Protein AF-A0A1W5D9E3-F1 (afdb_monomer)

Secondary structure (DSSP, 8-state):
----EEEEEEEEEEEETTEEEEEEEEEEEE--TT-SSS----HHHHTTTTEEEEGGGTEEEETTTTTEEEE------TT-----EEEESS---PPTT---PPPEE-SS-SSPPSSPPEE-PPP-THHHHHHHSS----------

Mean predicted aligned error: 12.85 Å

Solvent-accessible surface area (backbone atoms only — not comparable to full-atom values): 9696 Å² total; per-residue (Å²): 134,84,84,54,69,43,82,42,82,47,75,47,67,29,30,42,96,89,36,86,42,72,48,76,51,77,43,80,41,76,71,62,87,88,54,91,58,96,72,86,86,52,64,86,51,35,55,80,37,45,50,44,79,40,71,96,73,34,30,32,33,28,50,69,60,82,49,28,36,24,79,47,83,84,80,74,72,80,90,64,71,80,78,42,80,40,44,64,72,58,95,78,88,80,58,88,100,60,88,77,92,77,61,66,48,68,86,94,50,96,64,84,66,103,62,72,70,44,74,74,80,87,65,71,69,81,56,38,62,51,59,75,40,100,51,79,86,82,78,79,86,77,83,129

Nearest PDB structures (foldseek):
  4rgh-assembly1_B  TM=8.774E-01  e=1.187E+00  Homo sapiens
  4rgh-assembly1_A  TM=6.275E-01  e=6.161E-01  Homo sapiens

Radius of gyration: 18.25 Å; Cα contacts (8 Å, |Δi|>4): 160; chains: 1; bounding box: 36×35×50 Å

Organism: NCBI:txid136370

Sequence (144 aa):
MTYEYVHLDLWFKGLLDSKPATAHIQREARIVNNLKAKLLVEIDILGPEKINLLFTSEKMVMNSCKGLVVPITTTSRTGQPVKQNIQTVKKVLIKLHTLLKVPIRLWGTAEPPDRTLMFQPEYHSATQQLAEGDGAIYAHVVDS

Foldseek 3Di:
DDWDKDWDWDWFWADDVNHTDIDIDIDIDTDDPPDPDPDDDACVRCVVQVWDCPQVQQWIFRVVVVGGIGGHDDDDPPPADLPEEKDFPDDDDDDPPDDDDTHIDDPPDPDDDPGDHDYDDDDDPPVVVVCVPPDDDDDDDDDD

pLDDT: mean 72.31, std 19.46, range [30.53, 97.56]

Structure (mmCIF, N/CA/C/O backbone):
data_AF-A0A1W5D9E3-F1
#
_entry.id   AF-A0A1W5D9E3-F1
#
loop_
_atom_site.group_PDB
_atom_site.id
_atom_site.type_symbol
_atom_site.label_atom_id
_atom_site.label_alt_id
_atom_site.label_comp_id
_atom_site.label_asym_id
_atom_site.label_entity_id
_atom_site.label_seq_id
_atom_site.pdbx_PDB_ins_code
_atom_site.Cartn_x
_atom_site.Cartn_y
_atom_site.Cartn_z
_atom_site.occupancy
_atom_site.B_iso_or_equiv
_atom_site.auth_seq_id
_atom_site.auth_comp_id
_atom_site.auth_asym_id
_atom_site.auth_atom_id
_atom_site.pdbx_PDB_model_num
ATOM 1 N N . MET A 1 1 ? 23.455 -12.572 -10.085 1.00 44.81 1 MET A N 1
ATOM 2 C CA . MET A 1 1 ? 23.096 -11.450 -9.197 1.00 44.81 1 MET A CA 1
ATOM 3 C C . MET A 1 1 ? 22.338 -12.030 -8.028 1.00 44.81 1 MET A C 1
ATOM 5 O O . MET A 1 1 ? 21.312 -12.659 -8.251 1.00 44.81 1 MET A O 1
ATOM 9 N N . THR A 1 2 ? 22.896 -11.924 -6.830 1.00 47.00 2 THR A N 1
ATOM 10 C CA . THR A 1 2 ? 22.252 -12.336 -5.583 1.00 47.00 2 THR A CA 1
ATOM 11 C C . THR A 1 2 ? 21.114 -11.357 -5.328 1.00 47.00 2 THR A C 1
ATOM 13 O O . THR A 1 2 ? 21.342 -10.153 -5.269 1.00 47.00 2 THR A O 1
ATOM 16 N N . TYR A 1 3 ? 19.877 -11.845 -5.301 1.00 54.44 3 TYR A N 1
ATOM 17 C CA . TYR A 1 3 ? 18.743 -11.013 -4.926 1.00 54.44 3 TYR A CA 1
ATOM 18 C C . TYR A 1 3 ? 18.862 -10.725 -3.431 1.00 54.44 3 TYR A C 1
ATOM 20 O O . TYR A 1 3 ? 18.845 -11.655 -2.628 1.00 54.44 3 TYR A O 1
ATOM 28 N N . GLU A 1 4 ? 19.044 -9.458 -3.070 1.00 72.38 4 GLU A N 1
ATOM 29 C CA . GLU A 1 4 ? 19.046 -9.049 -1.670 1.00 72.38 4 GLU A CA 1
ATOM 30 C C . GLU A 1 4 ? 17.605 -8.812 -1.220 1.00 72.38 4 GLU A C 1
ATOM 32 O O . GLU A 1 4 ? 16.872 -7.992 -1.787 1.00 72.38 4 GLU A O 1
ATOM 37 N N . TYR A 1 5 ? 17.204 -9.584 -0.216 1.00 79.81 5 TYR A N 1
ATOM 38 C CA . TYR A 1 5 ? 15.915 -9.493 0.446 1.00 79.81 5 TYR A CA 1
ATOM 39 C C . TYR A 1 5 ? 16.121 -9.030 1.881 1.00 79.81 5 TYR A C 1
ATOM 41 O O . TYR A 1 5 ? 17.122 -9.365 2.519 1.00 79.81 5 TYR A O 1
ATOM 49 N N . VAL A 1 6 ? 15.157 -8.272 2.394 1.00 84.56 6 VAL A N 1
ATOM 50 C CA . VAL A 1 6 ? 15.130 -7.827 3.787 1.00 84.56 6 VAL A CA 1
ATOM 51 C C . VAL A 1 6 ? 13.777 -8.142 4.402 1.00 84.56 6 VAL A C 1
ATOM 53 O O . VAL A 1 6 ? 12.742 -8.003 3.754 1.00 84.56 6 VAL A O 1
ATOM 56 N N . HIS A 1 7 ? 13.784 -8.541 5.669 1.00 88.19 7 HIS A N 1
ATOM 57 C CA . HIS A 1 7 ? 12.563 -8.598 6.463 1.00 88.19 7 HIS A CA 1
ATOM 58 C C . HIS A 1 7 ? 12.260 -7.180 6.935 1.00 88.19 7 HIS A C 1
ATOM 60 O O . HIS A 1 7 ? 13.055 -6.583 7.662 1.00 88.19 7 HIS A O 1
ATOM 66 N N . LEU A 1 8 ? 11.144 -6.626 6.475 1.00 88.00 8 LEU A N 1
ATOM 67 C CA . LEU A 1 8 ? 10.743 -5.261 6.765 1.00 88.00 8 LEU A CA 1
ATOM 68 C C . LEU A 1 8 ? 9.573 -5.262 7.747 1.00 88.00 8 LEU A C 1
ATOM 70 O O . LEU A 1 8 ? 8.516 -5.837 7.475 1.00 88.00 8 LEU A O 1
ATOM 74 N N 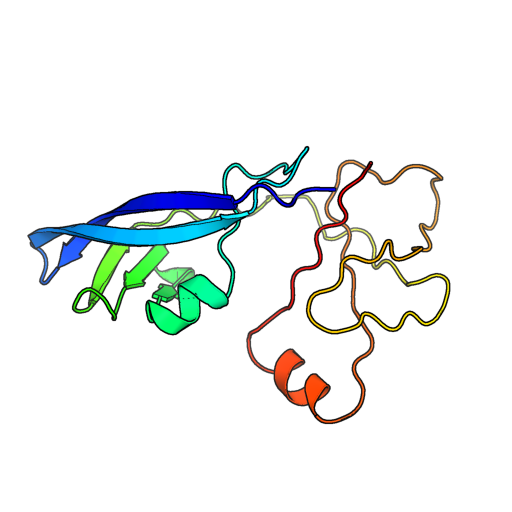. ASP A 1 9 ? 9.767 -4.580 8.873 1.00 92.19 9 ASP A N 1
ATOM 75 C CA . ASP A 1 9 ? 8.706 -4.286 9.828 1.00 92.19 9 ASP A CA 1
ATOM 76 C C . ASP A 1 9 ? 7.951 -3.028 9.398 1.00 92.19 9 ASP A C 1
ATOM 78 O O . ASP A 1 9 ? 8.506 -1.928 9.332 1.00 92.19 9 ASP A O 1
ATOM 82 N N . LEU A 1 10 ? 6.661 -3.189 9.119 1.00 91.19 10 LEU A N 1
ATOM 83 C CA . LEU A 1 10 ? 5.779 -2.113 8.696 1.00 91.19 10 LEU A CA 1
ATOM 84 C C . LEU A 1 10 ? 4.783 -1.801 9.811 1.00 91.19 10 LEU A C 1
ATOM 86 O O . LEU A 1 10 ? 3.993 -2.653 10.221 1.00 91.19 10 LEU A O 1
ATOM 90 N N . TRP A 1 11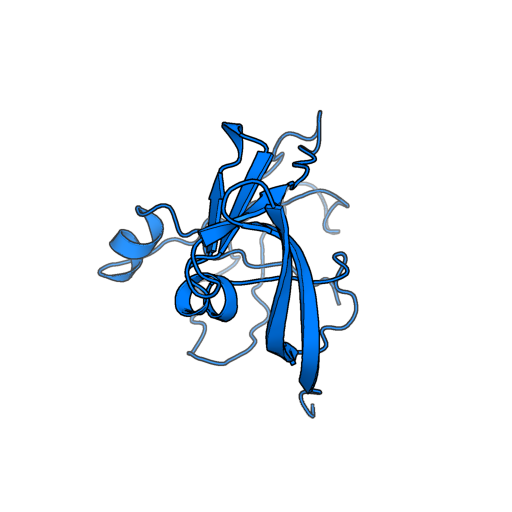 ? 4.819 -0.556 10.282 1.00 94.44 11 TRP A N 1
ATOM 91 C CA . TRP A 1 11 ? 3.945 -0.053 11.338 1.00 94.44 11 TRP A CA 1
ATOM 92 C C . TRP A 1 11 ? 2.964 0.966 10.768 1.00 94.44 11 TRP A C 1
ATOM 94 O O . TRP A 1 11 ? 3.371 1.992 10.221 1.00 94.44 11 TRP A O 1
ATOM 104 N N . PHE A 1 12 ? 1.669 0.719 10.943 1.00 94.12 12 PHE A N 1
ATOM 105 C CA . PHE A 1 12 ? 0.603 1.585 10.447 1.00 94.12 12 PHE A CA 1
ATOM 106 C C . PHE A 1 12 ? -0.199 2.155 11.607 1.00 94.12 12 PHE A C 1
ATOM 108 O O . PHE A 1 12 ? -0.809 1.414 12.375 1.00 94.12 12 PHE A O 1
ATOM 115 N N . LYS A 1 13 ? -0.216 3.482 11.735 1.00 96.56 13 LYS A N 1
ATOM 116 C CA . LYS A 1 13 ? -0.995 4.184 12.761 1.00 96.56 13 LYS A CA 1
ATOM 117 C C . LYS A 1 13 ? -2.373 4.532 12.213 1.00 96.56 13 LYS A C 1
ATOM 119 O O . LYS A 1 13 ? -2.475 5.108 11.134 1.00 96.56 13 LYS A O 1
ATOM 124 N N . GLY A 1 14 ? -3.417 4.222 12.967 1.00 96.19 14 GLY A N 1
ATOM 125 C CA . GLY A 1 14 ? -4.791 4.446 12.541 1.00 96.19 14 GLY A CA 1
ATOM 126 C C . GLY A 1 14 ? -5.783 4.428 13.696 1.00 96.19 14 GLY A C 1
ATOM 127 O O . GLY A 1 14 ? -5.424 4.609 14.861 1.00 96.19 14 GLY A O 1
ATOM 128 N N . LEU A 1 15 ? -7.045 4.208 13.347 1.00 97.50 15 LEU A N 1
ATOM 129 C CA . LEU A 1 15 ? -8.164 4.098 14.268 1.00 97.50 15 LEU A CA 1
ATOM 130 C C . LEU A 1 15 ? -8.801 2.715 14.149 1.00 97.50 15 LEU A C 1
ATOM 132 O O . LEU A 1 15 ? -9.152 2.280 13.054 1.00 97.50 15 LEU A O 1
ATOM 136 N N . LEU A 1 16 ? -8.976 2.045 15.282 1.00 96.38 16 LEU A N 1
ATOM 137 C CA . 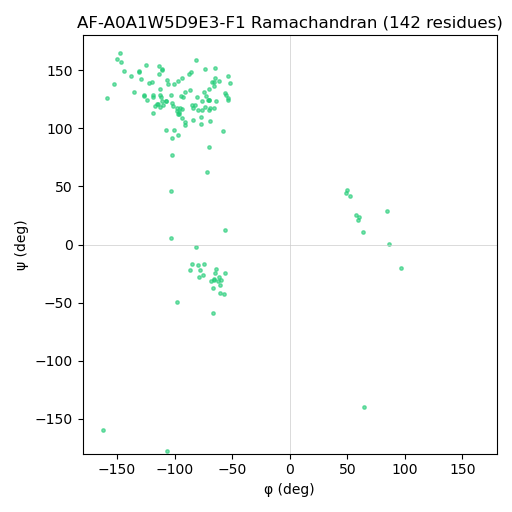LEU A 1 16 ? -9.773 0.830 15.415 1.00 96.38 16 LEU A CA 1
ATOM 138 C C . LEU A 1 16 ? -10.947 1.161 16.336 1.00 96.38 16 LEU A C 1
ATOM 140 O O . LEU A 1 16 ? -10.724 1.621 17.454 1.00 96.38 16 LEU A O 1
ATOM 144 N N . ASP A 1 17 ? -12.181 1.004 15.857 1.00 93.56 17 ASP A N 1
ATOM 145 C CA . ASP A 1 17 ? -13.396 1.391 16.596 1.00 93.56 17 ASP A CA 1
ATOM 146 C C . ASP A 1 17 ? -13.317 2.819 17.176 1.00 93.56 17 ASP A C 1
ATOM 148 O O . ASP A 1 17 ? -13.621 3.072 18.343 1.00 93.56 17 ASP A O 1
ATOM 152 N N . SER A 1 18 ? -12.836 3.761 16.356 1.00 93.31 18 SER A N 1
ATOM 153 C CA . SER A 1 18 ? -12.609 5.173 16.715 1.00 93.31 18 SER A CA 1
ATOM 154 C C . SER A 1 18 ? -11.554 5.423 17.805 1.00 93.31 18 SER A C 1
ATOM 156 O O . SER A 1 18 ? -11.420 6.551 18.278 1.00 93.31 18 SER A O 1
ATOM 158 N N . LYS A 1 19 ? -10.766 4.412 18.188 1.00 96.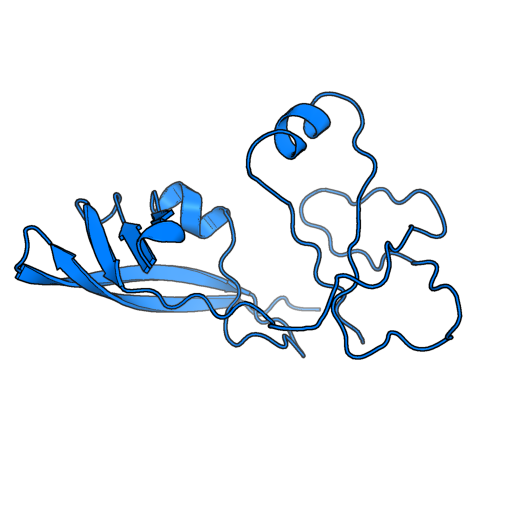50 19 LYS A N 1
ATOM 159 C CA . LYS A 1 19 ? -9.656 4.539 19.143 1.00 96.50 19 LYS A CA 1
ATOM 160 C C . LYS A 1 19 ? -8.306 4.456 18.429 1.00 96.50 19 LYS A C 1
ATOM 162 O O . LYS A 1 19 ? -8.161 3.631 17.527 1.00 96.50 19 LYS A O 1
ATOM 167 N N . PRO A 1 20 ? -7.302 5.256 18.833 1.00 97.19 20 PRO A N 1
ATOM 168 C CA . PRO A 1 20 ? -5.952 5.145 18.295 1.00 97.19 20 PRO A CA 1
ATOM 169 C C . PRO A 1 20 ? -5.392 3.732 18.456 1.00 97.19 20 PRO A C 1
ATOM 171 O O . PRO A 1 20 ? -5.401 3.171 19.552 1.00 97.19 20 PRO A O 1
ATOM 174 N N . ALA A 1 21 ? -4.887 3.175 17.363 1.00 97.06 21 ALA A N 1
ATOM 175 C CA . ALA A 1 21 ? -4.265 1.862 17.331 1.00 97.06 21 ALA A CA 1
ATOM 176 C C . ALA A 1 21 ? -3.129 1.836 16.302 1.00 97.06 21 ALA A C 1
ATOM 178 O O . ALA A 1 21 ? -3.089 2.639 15.367 1.00 97.06 21 ALA A O 1
ATOM 179 N N . THR A 1 22 ? -2.199 0.901 16.484 1.00 96.88 22 THR A N 1
ATOM 180 C CA . THR A 1 22 ? -1.094 0.677 15.549 1.00 96.88 22 THR A CA 1
ATOM 181 C C . THR A 1 22 ? -1.121 -0.776 15.097 1.00 96.88 22 THR A C 1
ATOM 183 O O . THR A 1 22 ? -1.102 -1.673 15.938 1.00 96.88 22 THR A O 1
ATOM 186 N N . ALA A 1 23 ? -1.170 -1.008 13.787 1.00 95.38 23 ALA A N 1
ATOM 187 C CA . ALA A 1 23 ? -0.931 -2.320 13.201 1.00 95.38 23 ALA A CA 1
ATOM 188 C C . ALA A 1 23 ? 0.561 -2.521 12.947 1.00 95.38 23 ALA A C 1
ATOM 190 O O . ALA A 1 23 ? 1.273 -1.580 12.592 1.00 95.38 23 ALA A O 1
ATOM 191 N N . HIS A 1 24 ? 1.002 -3.763 13.093 1.00 94.81 24 HIS A N 1
ATOM 192 C CA . HIS A 1 24 ? 2.339 -4.221 12.746 1.00 94.81 24 HIS A CA 1
ATOM 193 C C . HIS A 1 24 ? 2.204 -5.424 11.826 1.00 94.81 24 HIS A C 1
ATOM 195 O O . HIS A 1 24 ? 1.466 -6.358 12.140 1.00 94.81 24 HIS A O 1
ATOM 201 N N . ILE A 1 25 ? 2.897 -5.376 10.694 1.00 91.62 25 ILE A N 1
ATOM 202 C CA . ILE A 1 25 ? 3.052 -6.514 9.792 1.00 91.62 25 ILE A CA 1
ATOM 203 C C . ILE A 1 25 ? 4.533 -6.663 9.457 1.00 91.62 25 ILE A C 1
ATOM 205 O O . ILE A 1 25 ? 5.267 -5.674 9.390 1.00 91.62 25 ILE A O 1
ATOM 209 N N . GLN A 1 26 ? 4.956 -7.896 9.211 1.00 92.19 26 GLN A N 1
ATOM 210 C CA . GLN A 1 26 ? 6.312 -8.204 8.782 1.00 92.19 26 GLN A CA 1
ATOM 211 C C . GLN A 1 26 ? 6.260 -8.867 7.410 1.00 92.19 26 GLN A C 1
ATOM 213 O O . GLN A 1 26 ? 5.515 -9.829 7.207 1.00 92.19 26 GLN A O 1
ATOM 218 N N . ARG A 1 27 ? 7.017 -8.329 6.452 1.00 87.81 27 ARG A N 1
ATOM 219 C CA . ARG A 1 27 ? 7.034 -8.816 5.069 1.00 87.81 27 ARG A CA 1
ATOM 220 C C . ARG A 1 27 ? 8.452 -8.849 4.524 1.00 87.81 27 ARG A C 1
ATOM 222 O O . ARG A 1 27 ? 9.267 -7.990 4.847 1.00 87.81 27 ARG A O 1
ATOM 229 N N . GLU A 1 28 ? 8.734 -9.846 3.694 1.00 86.44 28 GLU A N 1
ATOM 230 C CA . GLU A 1 28 ? 9.959 -9.856 2.904 1.00 86.44 28 GLU A CA 1
ATOM 231 C C . GLU A 1 28 ? 9.826 -8.818 1.785 1.00 86.44 28 GLU A C 1
ATOM 233 O O . GLU A 1 28 ? 8.838 -8.801 1.054 1.00 86.44 28 GLU A O 1
ATOM 238 N N . ALA A 1 29 ? 10.812 -7.935 1.673 1.00 84.50 29 ALA A N 1
ATOM 239 C CA . ALA A 1 29 ? 10.890 -6.933 0.627 1.00 84.50 29 ALA A CA 1
ATOM 240 C C . ALA A 1 29 ? 12.165 -7.138 -0.185 1.00 84.50 29 ALA A C 1
ATOM 242 O O . ALA A 1 29 ? 13.241 -7.416 0.352 1.00 84.50 29 ALA A O 1
ATOM 243 N N . ARG A 1 30 ? 12.046 -6.967 -1.499 1.00 83.00 30 ARG A N 1
ATOM 244 C CA . ARG A 1 30 ? 13.182 -7.024 -2.412 1.00 83.00 30 ARG A CA 1
ATOM 245 C C . ARG A 1 30 ? 13.849 -5.657 -2.514 1.00 83.00 30 ARG A C 1
ATOM 247 O O . ARG A 1 30 ? 13.173 -4.660 -2.765 1.00 83.00 30 ARG A O 1
ATOM 254 N N . ILE A 1 31 ? 15.177 -5.617 -2.414 1.00 80.00 31 ILE A N 1
ATOM 255 C CA . ILE A 1 31 ? 15.938 -4.397 -2.695 1.00 80.00 31 ILE A CA 1
ATOM 256 C C . ILE A 1 31 ? 16.016 -4.201 -4.213 1.00 80.00 31 ILE A C 1
ATOM 258 O O . ILE A 1 31 ? 16.471 -5.072 -4.961 1.00 80.00 31 ILE A O 1
ATOM 262 N N . VAL A 1 32 ? 15.545 -3.042 -4.672 1.00 75.19 32 VAL A N 1
ATOM 263 C CA . VAL A 1 32 ? 15.573 -2.642 -6.080 1.00 75.19 32 VAL A CA 1
ATOM 264 C C . VAL A 1 32 ? 16.410 -1.378 -6.210 1.00 75.19 32 VAL A C 1
ATOM 266 O O . VAL A 1 32 ? 16.032 -0.313 -5.723 1.00 75.19 32 VAL A O 1
ATOM 269 N N . ASN A 1 33 ? 17.550 -1.501 -6.888 1.00 69.19 33 ASN A N 1
ATOM 270 C CA . ASN A 1 33 ? 18.407 -0.359 -7.189 1.00 69.19 33 ASN A CA 1
ATOM 271 C C . ASN A 1 33 ? 17.648 0.654 -8.056 1.00 69.19 33 ASN A C 1
ATOM 273 O O . ASN A 1 33 ? 16.911 0.269 -8.964 1.00 69.19 33 ASN A O 1
ATOM 277 N N . ASN A 1 34 ? 17.855 1.943 -7.783 1.00 69.75 34 ASN A N 1
ATOM 278 C CA . ASN A 1 34 ? 17.260 3.061 -8.524 1.00 69.75 34 ASN A CA 1
ATOM 279 C C . ASN A 1 34 ? 15.717 3.094 -8.516 1.00 69.75 34 ASN A C 1
ATOM 281 O O . ASN A 1 34 ? 15.101 3.698 -9.398 1.00 69.75 34 ASN A O 1
ATOM 285 N N . LEU A 1 35 ? 15.063 2.483 -7.517 1.00 66.00 35 LEU A N 1
ATOM 286 C CA . LEU A 1 35 ? 13.621 2.639 -7.344 1.00 66.00 35 LEU A CA 1
ATOM 287 C C . LEU A 1 35 ? 13.303 4.099 -6.982 1.00 66.00 35 LEU A C 1
ATOM 289 O O . LEU A 1 35 ? 13.719 4.601 -5.940 1.00 66.00 35 LEU A O 1
ATOM 293 N N . LYS A 1 36 ? 12.546 4.792 -7.845 1.00 69.44 36 LYS A N 1
ATOM 294 C CA . LYS A 1 36 ? 12.146 6.194 -7.604 1.00 69.44 36 LYS A CA 1
ATOM 295 C C . LYS A 1 36 ? 11.271 6.346 -6.350 1.00 69.44 36 LYS A C 1
ATOM 297 O O . LYS A 1 36 ? 11.291 7.392 -5.707 1.00 69.44 36 LYS A O 1
ATOM 302 N N . ALA A 1 37 ? 10.478 5.324 -6.027 1.00 72.50 37 ALA A N 1
ATOM 303 C CA . ALA A 1 37 ? 9.682 5.268 -4.807 1.00 72.50 37 ALA A CA 1
ATOM 304 C C . ALA A 1 37 ? 10.510 4.717 -3.639 1.00 72.50 37 ALA A C 1
ATOM 306 O O . ALA A 1 37 ? 11.357 3.850 -3.826 1.00 72.50 37 ALA A O 1
ATOM 307 N N . LYS A 1 38 ? 10.220 5.171 -2.414 1.00 79.31 38 LYS A N 1
ATOM 308 C CA . LYS A 1 38 ? 10.866 4.631 -1.203 1.00 79.31 38 LYS A CA 1
ATOM 309 C C . LYS A 1 38 ? 10.444 3.189 -0.900 1.00 79.31 38 LYS A C 1
ATOM 311 O O . LYS A 1 38 ? 11.223 2.439 -0.330 1.00 79.31 38 LYS A O 1
ATOM 316 N N . LEU A 1 39 ? 9.209 2.831 -1.250 1.00 82.12 39 LEU A N 1
ATOM 317 C CA . LEU A 1 39 ? 8.632 1.501 -1.084 1.00 82.12 39 LEU A CA 1
ATOM 318 C C . LEU A 1 39 ? 7.565 1.303 -2.161 1.00 82.12 39 LEU A C 1
ATOM 320 O O . LEU A 1 39 ? 6.780 2.218 -2.418 1.00 82.12 39 LEU A O 1
ATOM 324 N N . LEU A 1 40 ? 7.536 0.117 -2.763 1.00 86.31 40 LEU A N 1
ATOM 325 C CA . LEU A 1 40 ? 6.447 -0.333 -3.620 1.00 86.31 40 LEU A CA 1
ATOM 326 C C . LEU A 1 40 ? 5.735 -1.478 -2.898 1.00 86.31 40 LEU A C 1
ATOM 328 O O . LEU A 1 40 ? 6.388 -2.418 -2.453 1.00 86.31 40 LEU A O 1
ATOM 332 N N . VAL A 1 41 ? 4.419 -1.362 -2.743 1.00 84.31 41 VAL A N 1
ATOM 333 C CA . VAL A 1 41 ? 3.579 -2.379 -2.102 1.00 84.31 41 VAL A CA 1
ATOM 334 C C . VAL A 1 41 ? 2.681 -2.963 -3.176 1.00 84.31 41 VAL A C 1
ATOM 336 O O . VAL A 1 41 ? 1.893 -2.236 -3.780 1.00 84.31 41 VAL A O 1
ATOM 339 N N . GLU A 1 42 ? 2.823 -4.259 -3.422 1.00 83.94 42 GLU A N 1
ATOM 340 C CA . GLU A 1 42 ? 2.072 -4.970 -4.449 1.00 83.94 42 GLU A CA 1
ATOM 341 C C . GLU A 1 42 ? 0.989 -5.865 -3.827 1.00 83.94 42 GLU A C 1
ATOM 343 O O . GLU A 1 42 ? 0.735 -5.874 -2.617 1.00 83.94 42 GLU A O 1
ATOM 348 N N . ILE A 1 43 ? 0.286 -6.597 -4.691 1.00 81.25 43 ILE A N 1
ATOM 349 C CA . ILE A 1 43 ? -0.844 -7.447 -4.313 1.00 81.25 43 ILE A CA 1
ATOM 350 C C . ILE A 1 43 ? -0.445 -8.611 -3.393 1.00 81.25 43 ILE A C 1
ATOM 352 O O . ILE A 1 43 ? -1.286 -9.143 -2.670 1.00 81.25 43 ILE A O 1
ATOM 356 N N . ASP A 1 44 ? 0.834 -8.978 -3.386 1.00 79.94 44 ASP A N 1
ATOM 357 C CA . ASP A 1 44 ? 1.430 -9.972 -2.493 1.00 79.94 44 ASP A CA 1
ATOM 358 C C . ASP A 1 44 ? 1.405 -9.544 -1.014 1.00 79.94 44 ASP A C 1
ATOM 360 O O . ASP A 1 44 ? 1.372 -10.395 -0.123 1.00 79.94 44 ASP A O 1
ATOM 364 N N . ILE A 1 45 ? 1.345 -8.236 -0.746 1.00 83.81 45 ILE A N 1
ATOM 365 C CA . ILE A 1 45 ? 1.101 -7.669 0.582 1.00 83.81 45 ILE A CA 1
ATOM 366 C C . ILE A 1 45 ? -0.374 -7.285 0.728 1.00 83.81 45 ILE A C 1
ATOM 368 O O . ILE A 1 45 ? -1.008 -7.678 1.709 1.00 83.81 45 ILE A O 1
ATOM 372 N N . LEU A 1 46 ? -0.946 -6.558 -0.243 1.00 87.50 46 LEU A N 1
ATOM 373 C CA . LEU A 1 46 ? -2.317 -6.035 -0.135 1.00 87.50 46 LEU A CA 1
ATOM 374 C C . LEU A 1 46 ? -3.361 -7.150 0.026 1.00 87.50 46 LEU A C 1
ATOM 376 O O . LEU A 1 46 ? -4.271 -7.025 0.846 1.00 87.50 46 LEU A O 1
ATOM 380 N N . GLY A 1 47 ? -3.225 -8.245 -0.728 1.00 85.50 47 GLY A N 1
ATOM 381 C CA . GLY A 1 47 ? -4.167 -9.364 -0.719 1.00 85.50 47 GLY A CA 1
ATOM 382 C C . GLY A 1 47 ? -4.184 -10.115 0.616 1.00 85.50 47 GLY A C 1
ATOM 383 O O . GLY A 1 47 ? -5.232 -10.164 1.264 1.00 85.50 47 GLY A O 1
ATOM 384 N N . PRO A 1 48 ? -3.048 -10.676 1.075 1.00 87.12 48 PRO A N 1
ATOM 385 C CA . PRO A 1 48 ? -2.981 -11.391 2.350 1.00 87.12 48 PRO A CA 1
ATOM 386 C C . PRO A 1 48 ? -3.335 -10.535 3.572 1.00 87.12 48 PRO A C 1
ATOM 388 O O . PRO A 1 48 ? -3.971 -11.035 4.499 1.00 87.12 48 PRO A O 1
ATOM 391 N N . GLU A 1 49 ? -2.981 -9.246 3.564 1.00 88.62 49 GLU A N 1
ATOM 392 C CA . GLU A 1 49 ? -3.352 -8.307 4.633 1.00 88.62 49 GLU A CA 1
ATOM 393 C C . GLU A 1 49 ? -4.784 -7.758 4.488 1.00 88.62 49 GLU A C 1
ATOM 395 O O . GLU A 1 49 ? -5.279 -7.023 5.348 1.00 88.62 49 GLU A O 1
ATOM 400 N N . LYS A 1 50 ? -5.488 -8.142 3.413 1.00 90.81 50 LYS A N 1
ATOM 401 C CA . LYS A 1 50 ? -6.860 -7.720 3.100 1.00 90.81 50 LYS A CA 1
ATOM 402 C C . LYS A 1 50 ? -7.014 -6.198 3.179 1.00 90.81 50 LYS A C 1
ATOM 404 O O . LYS A 1 50 ? -7.931 -5.688 3.836 1.00 90.81 50 LYS A O 1
ATOM 409 N N . ILE A 1 51 ? -6.067 -5.498 2.560 1.00 91.00 51 ILE A N 1
ATOM 410 C CA . ILE A 1 51 ? -5.980 -4.043 2.551 1.00 91.00 51 ILE A CA 1
ATOM 411 C C . ILE A 1 51 ? -6.913 -3.493 1.476 1.00 91.00 51 ILE A C 1
ATOM 413 O O . ILE A 1 51 ? -6.724 -3.750 0.290 1.00 91.00 51 ILE A O 1
ATOM 417 N N . ASN A 1 52 ? -7.875 -2.674 1.893 1.00 91.62 52 ASN A N 1
ATOM 418 C CA . ASN A 1 52 ? -8.744 -1.928 0.990 1.00 91.62 52 ASN A CA 1
ATOM 419 C C . ASN A 1 52 ? -8.284 -0.470 0.928 1.00 91.62 52 ASN A C 1
ATOM 421 O O . ASN A 1 52 ? -8.259 0.215 1.952 1.00 91.62 52 ASN A O 1
ATOM 425 N N . LEU A 1 53 ? -7.957 0.015 -0.268 1.00 92.94 53 LEU A N 1
ATOM 426 C CA . LEU A 1 53 ? -7.627 1.418 -0.513 1.00 92.94 53 LEU A CA 1
ATOM 427 C C . LEU A 1 53 ? -8.892 2.165 -0.947 1.00 92.94 53 LEU A C 1
ATOM 429 O O . LEU A 1 53 ? -9.407 1.969 -2.044 1.00 92.94 53 LEU A O 1
ATOM 433 N N . LEU A 1 54 ? -9.406 3.020 -0.069 1.00 90.81 54 LEU A N 1
ATOM 434 C CA . LEU A 1 54 ? -10.617 3.807 -0.275 1.00 90.81 54 LEU A CA 1
ATOM 435 C C . LEU A 1 54 ? -10.240 5.247 -0.639 1.00 90.81 54 LEU A C 1
ATOM 437 O O . LEU A 1 54 ? -10.327 6.153 0.196 1.00 90.81 54 LEU A O 1
ATOM 441 N N . PHE A 1 55 ? -9.823 5.452 -1.891 1.00 86.94 55 PHE A N 1
ATOM 442 C CA . PHE A 1 55 ? -9.270 6.724 -2.375 1.00 86.94 55 PHE A CA 1
ATOM 443 C C . PHE A 1 55 ? -10.210 7.920 -2.186 1.00 86.94 55 PHE A C 1
ATOM 445 O O . PHE A 1 55 ? -9.770 8.959 -1.711 1.00 86.94 55 PHE A O 1
ATOM 452 N N . THR A 1 56 ? -11.510 7.767 -2.462 1.00 86.81 56 THR A N 1
ATOM 453 C CA . THR A 1 56 ? -12.511 8.841 -2.288 1.00 86.81 56 THR A CA 1
ATOM 454 C C . THR A 1 56 ? -12.600 9.344 -0.850 1.00 86.81 56 THR A C 1
ATOM 456 O O . THR A 1 56 ? -12.930 10.499 -0.611 1.00 86.81 56 THR A O 1
ATOM 459 N N . SER A 1 57 ? -12.327 8.465 0.112 1.00 90.00 57 SER A N 1
ATOM 460 C CA . SER A 1 57 ? -12.378 8.784 1.538 1.00 90.00 57 SER A CA 1
ATOM 461 C C . SER A 1 57 ? -11.001 8.977 2.164 1.00 90.00 57 SER A C 1
ATOM 463 O O . SER A 1 57 ? -10.930 9.105 3.385 1.00 90.00 57 SER A O 1
ATOM 465 N N . GLU A 1 58 ? -9.937 8.945 1.352 1.00 92.94 58 GLU A N 1
ATOM 466 C CA . GLU A 1 58 ? -8.548 9.099 1.792 1.00 92.94 58 GLU A CA 1
ATOM 467 C C . GLU A 1 58 ? -8.182 8.143 2.941 1.00 92.94 58 GLU A C 1
ATOM 469 O O . GLU A 1 58 ? -7.524 8.497 3.921 1.00 92.94 58 GLU A O 1
ATOM 474 N N . LYS A 1 59 ? -8.644 6.890 2.839 1.00 94.50 59 LYS A N 1
ATOM 475 C CA . LYS A 1 59 ? -8.454 5.866 3.875 1.00 94.50 59 LYS A CA 1
ATOM 476 C C . LYS A 1 59 ? -7.939 4.563 3.295 1.00 94.50 59 LYS A C 1
ATOM 478 O O . LYS A 1 59 ? -8.291 4.162 2.192 1.00 94.50 59 LYS A O 1
ATOM 483 N N . MET A 1 60 ? -7.159 3.867 4.100 1.00 94.94 60 MET A N 1
ATOM 484 C CA . MET A 1 60 ? -6.798 2.472 3.933 1.00 94.94 60 MET A CA 1
ATOM 485 C C . MET A 1 60 ? -7.437 1.676 5.074 1.00 94.94 60 MET A C 1
ATOM 487 O O . MET A 1 60 ? -7.348 2.086 6.228 1.00 94.94 60 MET A O 1
ATOM 491 N N . VAL A 1 61 ? -8.071 0.546 4.773 1.00 95.81 61 VAL A N 1
ATOM 492 C CA . VAL A 1 61 ? -8.652 -0.352 5.784 1.00 95.81 61 VAL A CA 1
ATOM 493 C C . VAL A 1 61 ? -7.900 -1.674 5.771 1.00 95.81 61 VAL A C 1
ATOM 495 O O . VAL A 1 61 ? -7.865 -2.345 4.743 1.00 95.81 61 VAL A O 1
ATOM 498 N N . MET A 1 62 ? -7.313 -2.054 6.905 1.00 95.25 62 MET A N 1
ATOM 499 C CA . MET A 1 62 ? -6.568 -3.306 7.067 1.00 95.25 62 MET A CA 1
ATOM 500 C C . MET A 1 62 ? -7.438 -4.350 7.773 1.00 95.25 62 MET A C 1
ATOM 502 O O . MET A 1 62 ? -7.563 -4.347 9.002 1.00 95.25 62 MET A O 1
ATOM 506 N N . ASN A 1 63 ? -8.050 -5.262 7.014 1.00 93.88 63 ASN A N 1
ATOM 507 C CA . ASN A 1 63 ? -8.961 -6.250 7.602 1.00 93.88 63 ASN A CA 1
ATOM 508 C C . ASN A 1 63 ? -8.231 -7.410 8.298 1.00 93.88 63 ASN A C 1
ATOM 510 O O . ASN A 1 63 ? -8.812 -8.021 9.195 1.00 93.88 63 ASN A O 1
ATOM 514 N N . SER A 1 64 ? -6.965 -7.693 7.960 1.00 92.94 64 SER A N 1
ATOM 515 C CA . SER A 1 64 ? -6.126 -8.597 8.766 1.00 92.94 64 SER A CA 1
ATOM 516 C C . SER A 1 64 ? -5.917 -8.066 10.191 1.00 92.94 64 SER A C 1
ATOM 518 O O . SER A 1 64 ? -5.823 -8.842 11.139 1.00 92.94 64 SER A O 1
ATOM 520 N N . CYS A 1 65 ? -5.956 -6.742 10.367 1.00 93.56 65 CYS A N 1
ATOM 521 C CA . CYS A 1 65 ? -5.821 -6.049 11.646 1.00 93.56 65 CYS A CA 1
ATOM 522 C C . CYS A 1 65 ? -7.171 -5.553 12.190 1.00 93.56 65 CYS A C 1
ATOM 524 O O . CYS A 1 65 ? -7.287 -4.409 12.626 1.00 93.56 65 CYS A O 1
ATOM 526 N N . LYS A 1 66 ? -8.200 -6.413 12.164 1.00 94.62 66 LYS A N 1
ATOM 527 C CA . LYS A 1 66 ? -9.547 -6.143 12.716 1.00 94.62 66 LYS A CA 1
ATOM 528 C C . LYS A 1 66 ? -10.274 -4.936 12.097 1.00 94.62 66 LYS A C 1
ATOM 530 O O . LYS A 1 66 ? -11.192 -4.406 12.707 1.00 94.62 66 LYS A O 1
ATOM 535 N N . GLY A 1 67 ? -9.889 -4.514 10.892 1.00 95.19 67 GLY A N 1
ATOM 536 C CA . GLY A 1 67 ? -10.498 -3.362 10.223 1.00 95.19 67 GLY A CA 1
ATOM 537 C C . GLY A 1 67 ? -9.891 -2.023 10.642 1.00 95.19 67 GLY A C 1
ATOM 538 O O . GLY A 1 67 ? -10.585 -1.010 10.616 1.00 95.19 67 GLY A O 1
ATOM 539 N N . LEU A 1 68 ? -8.607 -2.001 11.027 1.00 97.50 68 LEU A N 1
ATOM 540 C CA . LEU A 1 68 ? -7.886 -0.761 11.323 1.00 97.50 68 LEU A CA 1
ATOM 541 C C . LEU A 1 68 ? -7.995 0.213 10.143 1.00 97.50 68 LEU A C 1
ATOM 543 O O . LEU A 1 68 ? -7.618 -0.119 9.017 1.00 97.50 68 LEU A O 1
ATOM 547 N N . VAL A 1 69 ? -8.458 1.428 10.422 1.00 97.56 69 VAL A N 1
ATOM 548 C CA . VAL A 1 69 ? -8.582 2.507 9.442 1.00 97.56 69 VAL A CA 1
ATOM 549 C C . VAL A 1 69 ? -7.376 3.427 9.553 1.00 97.56 69 VAL A C 1
ATOM 551 O O . VAL A 1 69 ? -7.187 4.111 10.557 1.00 97.56 69 VAL A O 1
ATOM 554 N N . VAL A 1 70 ? -6.568 3.471 8.506 1.00 96.69 70 VAL A N 1
ATOM 555 C CA . VAL A 1 70 ? -5.364 4.293 8.405 1.00 96.69 70 VAL A CA 1
ATOM 556 C C . VAL A 1 70 ? -5.647 5.434 7.426 1.00 96.69 70 VAL A C 1
ATOM 558 O O . VAL A 1 70 ? -6.032 5.160 6.289 1.00 96.69 70 VAL A O 1
ATOM 561 N N . PRO A 1 71 ? -5.496 6.708 7.822 1.00 95.44 71 PRO A N 1
ATOM 562 C CA . PRO A 1 71 ? -5.613 7.812 6.877 1.00 95.44 71 PRO A CA 1
ATOM 563 C C . PRO A 1 71 ? -4.468 7.744 5.861 1.00 95.44 71 PRO A C 1
ATOM 565 O O . PRO A 1 71 ? -3.315 7.504 6.225 1.00 95.44 71 PRO A O 1
ATOM 568 N N . ILE A 1 72 ? -4.783 7.960 4.589 1.00 93.75 72 ILE A N 1
ATOM 569 C CA . ILE A 1 72 ? -3.805 8.026 3.500 1.00 93.75 72 ILE A CA 1
ATOM 570 C C . ILE A 1 72 ? -3.967 9.344 2.758 1.00 93.75 72 ILE A C 1
ATOM 572 O O . ILE A 1 72 ? -5.046 9.914 2.726 1.00 93.75 72 ILE A O 1
ATOM 576 N N . THR A 1 73 ? -2.907 9.817 2.119 1.00 89.19 73 THR A N 1
ATOM 577 C CA . THR A 1 73 ? -2.991 10.974 1.227 1.00 89.19 73 THR A CA 1
ATOM 578 C C . THR A 1 73 ? -2.740 10.507 -0.190 1.00 89.19 73 THR A C 1
ATOM 580 O O . THR A 1 73 ? -1.736 9.848 -0.463 1.00 89.19 73 THR A O 1
ATOM 583 N N . THR A 1 74 ? -3.635 10.862 -1.104 1.00 81.81 74 THR A N 1
ATOM 584 C CA . THR A 1 74 ? -3.427 10.629 -2.530 1.00 81.81 74 THR A CA 1
ATOM 585 C C . THR A 1 74 ? -2.874 11.886 -3.170 1.00 81.81 74 THR A C 1
ATOM 587 O O . THR A 1 74 ? -3.568 12.891 -3.301 1.00 81.81 74 THR A O 1
ATOM 590 N N . THR A 1 75 ? -1.625 11.838 -3.612 1.00 74.75 75 THR A N 1
ATOM 591 C CA . THR A 1 75 ? -1.084 12.868 -4.492 1.00 74.75 75 THR A CA 1
ATOM 592 C C . THR A 1 75 ? -1.326 12.440 -5.932 1.00 74.75 75 THR A C 1
ATOM 594 O O . THR A 1 75 ? -0.637 11.579 -6.478 1.00 74.75 75 THR A O 1
ATOM 597 N N . SER A 1 76 ? -2.330 13.038 -6.575 1.00 66.56 76 SER A N 1
ATOM 598 C CA . SER A 1 76 ? -2.363 12.984 -8.036 1.00 66.56 76 SER A CA 1
ATOM 599 C C . SER A 1 76 ? -1.184 13.808 -8.561 1.00 66.56 76 SER A C 1
ATOM 601 O O . SER A 1 76 ? -0.877 14.877 -8.027 1.00 66.56 76 SER A O 1
ATOM 603 N N . ARG A 1 77 ? -0.497 13.334 -9.606 1.00 60.69 77 ARG A N 1
ATOM 604 C CA . ARG A 1 77 ? 0.393 14.210 -10.379 1.00 60.69 77 ARG A CA 1
ATOM 605 C C . ARG A 1 77 ? -0.491 15.181 -11.160 1.00 60.69 77 ARG A C 1
ATOM 607 O O . ARG A 1 77 ? -0.837 14.926 -12.311 1.00 60.69 77 ARG A O 1
ATOM 614 N N . THR A 1 78 ? -0.902 16.272 -10.526 1.00 48.56 78 THR A N 1
ATOM 615 C CA . THR A 1 78 ? -1.638 17.356 -11.178 1.00 48.56 78 THR A CA 1
ATOM 616 C C . THR A 1 78 ? -0.857 17.846 -12.403 1.00 48.56 78 THR A C 1
ATOM 618 O O . THR A 1 78 ? 0.317 18.199 -12.318 1.00 48.56 78 THR A O 1
ATOM 621 N N . GLY A 1 79 ? -1.500 17.832 -13.575 1.00 53.47 79 GLY A N 1
ATOM 622 C CA . GLY A 1 79 ? -0.987 18.473 -14.793 1.00 53.47 79 GLY A CA 1
ATOM 623 C C . GLY A 1 79 ? -0.029 17.664 -15.678 1.00 53.47 79 GLY A C 1
ATOM 624 O O . GLY A 1 79 ? 0.378 18.174 -16.722 1.00 53.47 79 GLY A O 1
ATOM 625 N N . GLN A 1 80 ? 0.312 16.413 -15.347 1.00 54.09 80 GLN A N 1
ATOM 626 C CA . GLN A 1 80 ? 1.006 15.526 -16.291 1.00 54.09 80 GLN A CA 1
ATOM 627 C C . GLN A 1 80 ? 0.009 14.527 -16.887 1.00 54.09 80 GLN A C 1
ATOM 629 O O . GLN A 1 80 ? -0.185 13.460 -16.307 1.00 54.09 80 GLN A O 1
ATOM 634 N N . PRO A 1 81 ? -0.628 14.827 -18.037 1.00 54.16 81 PRO A N 1
ATOM 635 C CA . PRO A 1 81 ? -1.342 13.791 -18.769 1.00 54.16 81 PRO A CA 1
ATOM 636 C C . PRO A 1 81 ? -0.390 12.617 -19.024 1.00 54.16 81 PRO A C 1
ATOM 638 O O . PRO A 1 81 ? 0.808 12.821 -19.247 1.00 54.16 81 PRO A O 1
ATOM 641 N N . VAL A 1 82 ? -0.913 11.391 -19.005 1.00 55.88 82 VAL 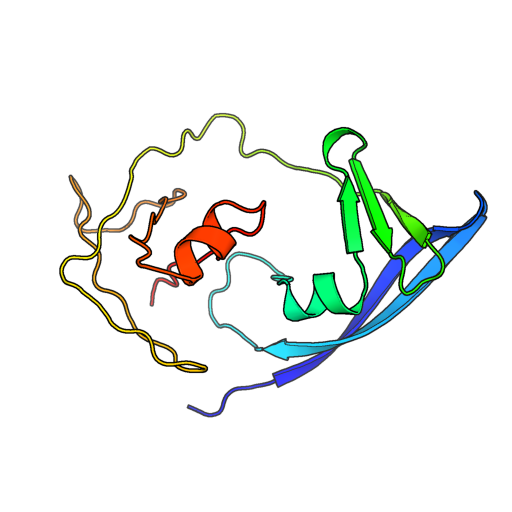A N 1
ATOM 642 C CA . VAL A 1 82 ? -0.223 10.244 -19.603 1.00 55.88 82 VAL A CA 1
ATOM 643 C C . VAL A 1 82 ? -0.009 10.606 -21.071 1.00 55.88 82 VAL A C 1
ATOM 645 O O . VAL A 1 82 ? -0.938 10.576 -21.871 1.00 55.88 82 VAL A O 1
ATOM 648 N N . LYS A 1 83 ? 1.193 11.087 -21.407 1.00 58.62 83 LYS A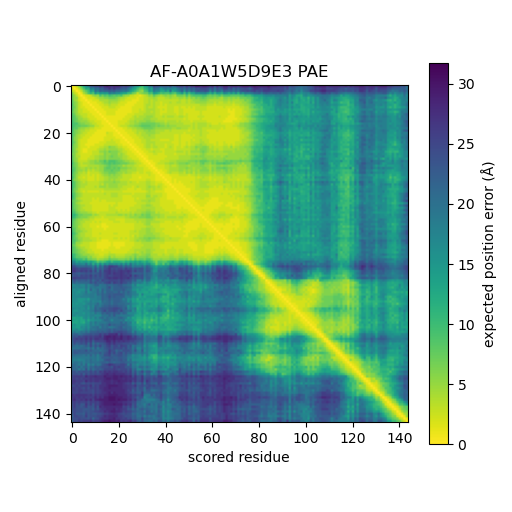 N 1
ATOM 649 C CA . LYS A 1 83 ? 1.433 11.726 -22.709 1.00 58.62 83 LYS A CA 1
ATOM 650 C C . LYS A 1 83 ? 1.620 10.717 -23.835 1.00 58.62 83 LYS A C 1
ATOM 652 O O . LYS A 1 83 ? 1.556 11.119 -24.991 1.00 58.62 83 LYS A O 1
ATOM 657 N N . GLN A 1 84 ? 1.910 9.452 -23.527 1.00 61.47 84 GLN A N 1
ATOM 658 C CA . GLN A 1 84 ? 2.305 8.498 -24.554 1.00 61.47 84 GLN A CA 1
ATOM 659 C C . GLN A 1 84 ? 2.097 7.047 -24.122 1.00 61.47 84 GLN A C 1
ATOM 661 O O . GLN A 1 84 ? 2.636 6.606 -23.104 1.00 61.47 84 GLN A O 1
ATOM 666 N N . ASN A 1 85 ? 1.364 6.309 -24.953 1.00 64.69 85 ASN A N 1
ATOM 667 C CA . ASN A 1 85 ? 1.340 4.855 -24.909 1.00 64.69 85 ASN A CA 1
ATOM 668 C C . ASN A 1 85 ? 2.653 4.340 -25.500 1.00 64.69 85 ASN A C 1
ATOM 670 O O . ASN A 1 85 ? 3.058 4.767 -26.584 1.00 64.69 85 ASN A O 1
ATOM 674 N N . ILE A 1 86 ? 3.308 3.424 -24.796 1.00 67.00 86 ILE A N 1
ATOM 675 C CA . ILE A 1 86 ? 4.494 2.733 -25.295 1.00 67.00 86 ILE A CA 1
ATOM 676 C C . ILE A 1 86 ? 4.136 1.304 -25.680 1.00 67.00 86 ILE A C 1
ATOM 678 O O . ILE A 1 86 ? 3.401 0.614 -24.978 1.00 67.00 86 ILE A O 1
ATOM 682 N N . GLN A 1 87 ? 4.671 0.866 -26.815 1.00 70.38 87 GLN A N 1
ATOM 683 C CA . GLN A 1 87 ? 4.486 -0.486 -27.328 1.00 70.38 87 GLN A CA 1
ATOM 684 C C . GLN A 1 87 ? 5.800 -1.249 -27.257 1.00 70.38 87 GLN A C 1
ATOM 686 O O . GLN A 1 87 ? 6.879 -0.666 -27.390 1.00 70.38 87 GLN A O 1
ATOM 691 N N . THR A 1 88 ? 5.718 -2.566 -27.081 1.00 73.12 88 THR A N 1
ATOM 692 C CA . THR A 1 88 ? 6.897 -3.419 -27.257 1.00 73.12 88 THR A CA 1
ATOM 693 C C . THR A 1 88 ? 7.360 -3.382 -28.715 1.00 73.12 88 THR A C 1
ATOM 695 O O . THR A 1 88 ? 6.543 -3.336 -29.631 1.00 73.12 88 THR A O 1
ATOM 698 N N . VAL A 1 89 ? 8.675 -3.413 -28.950 1.00 78.19 89 VAL A N 1
ATOM 699 C CA . VAL A 1 89 ? 9.233 -3.512 -30.316 1.00 78.19 89 VAL A CA 1
ATOM 700 C C . VAL A 1 89 ? 8.885 -4.862 -30.948 1.00 78.19 89 VAL A C 1
ATOM 702 O O . VAL A 1 89 ? 8.744 -4.976 -32.162 1.00 78.19 89 VAL A O 1
ATOM 705 N N . LYS A 1 90 ? 8.764 -5.898 -30.118 1.00 77.94 90 LYS A N 1
ATOM 706 C CA . LYS A 1 90 ? 8.429 -7.263 -30.516 1.00 77.94 90 LYS A CA 1
ATOM 707 C C . LYS A 1 90 ? 7.677 -7.956 -29.392 1.00 77.94 90 LYS A C 1
ATOM 709 O O . LYS A 1 90 ? 7.841 -7.584 -28.233 1.00 77.94 90 LYS A O 1
ATOM 714 N N . LYS A 1 91 ? 6.948 -9.023 -29.724 1.00 78.12 91 LYS A N 1
ATOM 715 C CA . LYS A 1 91 ? 6.335 -9.907 -28.729 1.00 78.12 91 LYS A CA 1
ATOM 716 C C . LYS A 1 91 ? 7.402 -10.445 -27.774 1.00 78.12 91 LYS A C 1
ATOM 718 O O . LYS A 1 91 ? 8.435 -10.960 -28.206 1.00 78.12 91 LYS A O 1
ATOM 723 N N . VAL A 1 92 ? 7.132 -10.338 -26.477 1.00 70.50 92 VAL A N 1
ATOM 724 C CA . VAL A 1 92 ? 8.020 -10.804 -25.413 1.00 70.50 92 VAL A CA 1
ATOM 725 C C . VAL A 1 92 ? 7.247 -11.734 -24.486 1.00 70.50 92 VAL A C 1
ATOM 727 O O . VAL A 1 92 ? 6.179 -11.379 -23.999 1.00 70.50 92 VAL A O 1
ATOM 730 N N . LEU A 1 93 ? 7.794 -12.928 -24.244 1.00 74.50 93 LEU A N 1
ATOM 731 C CA . LEU A 1 93 ? 7.283 -13.861 -23.243 1.00 74.50 93 LEU A CA 1
ATOM 732 C C . LEU A 1 93 ? 8.086 -13.690 -21.952 1.00 74.50 93 LEU A C 1
ATOM 734 O O . LEU A 1 93 ? 9.275 -14.009 -21.916 1.00 74.50 93 LEU A O 1
ATOM 738 N N . ILE A 1 94 ? 7.429 -13.212 -20.899 1.00 72.44 94 ILE A N 1
ATOM 739 C CA . ILE A 1 94 ? 8.013 -13.124 -19.560 1.00 72.44 94 ILE A CA 1
ATOM 740 C C . ILE A 1 94 ? 7.619 -14.399 -18.812 1.00 72.44 94 ILE A C 1
ATOM 742 O O . ILE A 1 94 ? 6.434 -14.664 -18.617 1.00 72.44 94 ILE A O 1
ATOM 746 N N . LYS A 1 95 ? 8.601 -15.224 -18.434 1.00 66.12 95 LYS A N 1
ATOM 747 C CA . LYS A 1 95 ? 8.340 -16.434 -17.643 1.00 66.12 95 LYS A CA 1
ATOM 748 C C . LYS A 1 95 ? 8.021 -16.049 -16.197 1.00 66.12 95 LYS A C 1
ATOM 750 O O . LYS A 1 95 ? 8.537 -15.047 -15.696 1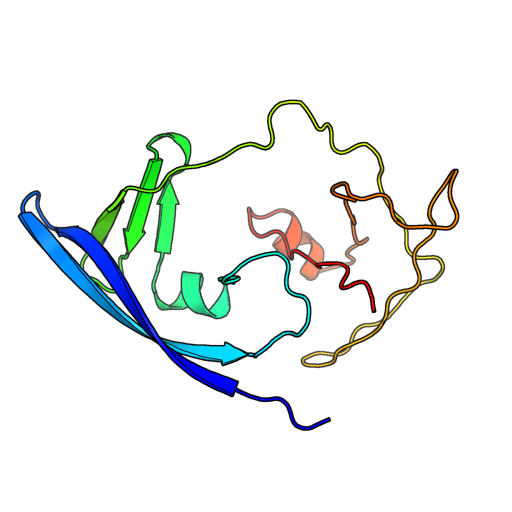.00 66.12 95 LYS A O 1
ATOM 755 N N . LEU A 1 96 ? 7.221 -16.869 -15.515 1.00 50.03 96 LEU A N 1
ATOM 756 C CA . LEU A 1 96 ? 6.957 -16.693 -14.085 1.00 50.03 96 LEU A CA 1
ATOM 757 C C . LEU A 1 96 ? 8.265 -16.565 -13.291 1.00 50.03 96 LEU A C 1
ATOM 759 O O . LEU A 1 96 ? 9.228 -17.280 -13.562 1.00 50.03 96 LEU A O 1
ATOM 763 N N . HIS A 1 97 ? 8.274 -15.651 -12.317 1.00 51.53 97 HIS A N 1
ATOM 764 C CA . HIS A 1 97 ? 9.404 -15.386 -11.415 1.00 51.53 97 HIS A CA 1
ATOM 765 C C . HIS A 1 97 ? 10.723 -15.009 -12.117 1.00 51.53 97 HIS A C 1
ATOM 767 O O . HIS A 1 97 ? 11.803 -15.200 -11.560 1.00 51.53 97 HIS A O 1
ATOM 773 N N . THR A 1 98 ? 10.662 -14.463 -13.337 1.00 52.72 98 THR A N 1
ATOM 774 C CA . THR A 1 98 ? 11.851 -13.990 -14.064 1.00 52.72 98 THR A CA 1
ATOM 775 C C . THR A 1 98 ? 11.847 -12.479 -14.251 1.00 52.72 98 THR A C 1
ATOM 777 O O . THR A 1 98 ? 10.796 -11.844 -14.295 1.00 52.72 98 THR A O 1
ATOM 780 N N . LEU A 1 99 ? 13.043 -11.900 -14.375 1.00 59.25 99 LEU A N 1
ATOM 781 C CA . LEU A 1 99 ? 13.234 -10.507 -14.768 1.00 59.25 99 LEU A CA 1
ATOM 782 C C . LEU A 1 99 ? 13.670 -10.473 -16.231 1.00 59.25 99 LEU A C 1
ATOM 784 O O . LEU A 1 99 ? 14.625 -11.154 -16.609 1.00 59.25 99 LEU A O 1
ATOM 788 N N . LEU A 1 100 ? 12.988 -9.670 -17.047 1.00 61.47 100 LEU A N 1
ATOM 789 C CA . LEU A 1 100 ? 13.310 -9.516 -18.460 1.00 61.47 100 LEU A CA 1
ATOM 790 C C . LEU A 1 100 ? 13.284 -8.042 -18.865 1.00 61.47 100 LEU A C 1
ATOM 792 O O . LEU A 1 100 ? 12.321 -7.334 -18.586 1.00 61.47 100 LEU A O 1
ATOM 796 N N . LYS A 1 101 ? 14.333 -7.591 -19.562 1.00 71.00 101 LYS A N 1
ATOM 797 C CA . LYS A 1 101 ? 14.333 -6.274 -20.208 1.00 71.00 101 LYS A CA 1
ATOM 798 C C . LYS A 1 101 ? 13.423 -6.328 -21.437 1.00 71.00 101 LYS A C 1
ATOM 800 O O . LYS A 1 101 ? 13.683 -7.096 -22.364 1.00 71.00 101 LYS A O 1
ATOM 805 N N . VAL A 1 102 ? 12.362 -5.524 -21.441 1.00 72.19 102 VAL A N 1
ATOM 806 C CA . VAL A 1 102 ? 11.404 -5.451 -22.551 1.00 72.19 102 VAL A CA 1
ATOM 807 C C . VAL A 1 102 ? 11.804 -4.297 -23.473 1.00 72.19 102 VAL A C 1
ATOM 809 O O . VAL A 1 102 ? 11.802 -3.151 -23.027 1.00 72.19 102 VAL A O 1
ATOM 812 N N . PRO A 1 103 ? 12.150 -4.551 -24.749 1.00 74.75 103 PRO A N 1
ATOM 813 C CA . PRO A 1 103 ? 12.435 -3.477 -25.686 1.00 74.75 103 PRO A CA 1
ATOM 814 C C . PRO A 1 103 ? 11.138 -2.737 -26.018 1.00 74.75 103 PRO A C 1
ATOM 816 O O . PRO A 1 103 ? 10.170 -3.347 -26.484 1.00 74.75 103 PRO A O 1
ATOM 819 N N . ILE A 1 104 ? 11.131 -1.425 -25.806 1.00 74.69 104 ILE A N 1
ATOM 820 C CA . ILE A 1 104 ? 9.986 -0.552 -26.078 1.00 74.69 104 ILE A CA 1
ATOM 821 C C . ILE A 1 104 ? 10.274 0.370 -27.260 1.00 74.69 104 ILE A C 1
ATOM 823 O O . ILE A 1 104 ? 11.419 0.729 -27.526 1.00 74.69 104 ILE A O 1
ATOM 827 N N . ARG A 1 105 ? 9.222 0.754 -27.980 1.00 73.94 105 ARG A N 1
ATOM 828 C CA . ARG A 1 105 ? 9.279 1.762 -29.034 1.00 73.94 105 ARG A CA 1
ATOM 829 C C . ARG A 1 105 ? 8.835 3.105 -28.457 1.00 73.94 105 ARG A C 1
ATOM 831 O O . ARG A 1 105 ? 7.660 3.282 -28.142 1.00 73.94 105 ARG A O 1
ATOM 838 N N . LEU A 1 106 ? 9.769 4.048 -28.358 1.00 73.12 106 LEU A N 1
ATOM 839 C CA . LEU A 1 106 ? 9.496 5.448 -28.028 1.00 73.12 106 LEU A CA 1
ATOM 840 C C . LEU A 1 106 ? 9.363 6.249 -29.326 1.00 73.12 106 LEU A C 1
ATOM 842 O O . LEU A 1 106 ? 10.214 6.158 -30.208 1.00 73.12 106 LEU A O 1
ATOM 846 N N . TRP A 1 107 ? 8.272 6.999 -29.483 1.00 64.81 107 TRP A N 1
ATOM 847 C CA . TRP A 1 107 ? 8.103 7.890 -30.635 1.00 64.81 107 TRP A CA 1
ATOM 848 C C . TRP A 1 107 ? 8.620 9.283 -30.267 1.00 64.81 107 TRP A C 1
ATOM 850 O O . TRP A 1 107 ? 8.174 9.847 -29.270 1.00 64.81 107 TRP A O 1
ATOM 860 N N . GLY A 1 108 ? 9.517 9.839 -31.086 1.00 65.62 108 GLY A N 1
ATOM 861 C CA . GLY A 1 108 ? 9.947 11.242 -31.015 1.00 65.62 108 GLY A CA 1
ATOM 862 C C . GLY A 1 108 ? 11.241 11.532 -30.243 1.00 65.62 108 GLY A C 1
ATOM 863 O O . GLY A 1 108 ? 11.845 12.565 -30.510 1.00 65.62 108 GLY A O 1
ATOM 864 N N . THR A 1 109 ? 11.712 10.653 -29.350 1.00 60.97 109 THR A N 1
ATOM 865 C CA . THR A 1 109 ? 13.001 10.810 -28.638 1.00 60.97 109 THR A CA 1
ATOM 866 C C . THR A 1 109 ? 13.702 9.465 -28.424 1.00 60.97 109 THR A C 1
ATOM 868 O O . THR A 1 109 ? 13.040 8.437 -28.290 1.00 60.97 109 THR A O 1
ATOM 871 N N . ALA A 1 110 ? 15.041 9.474 -28.399 1.00 59.53 110 ALA A N 1
ATOM 872 C CA . ALA A 1 110 ? 15.858 8.292 -28.093 1.00 59.53 110 ALA A CA 1
ATOM 873 C C . ALA A 1 110 ? 15.927 7.995 -26.585 1.00 59.53 110 ALA A C 1
ATOM 875 O O . ALA A 1 110 ? 16.061 6.840 -26.194 1.00 59.53 110 ALA A O 1
ATOM 876 N N . GLU A 1 111 ? 15.795 9.027 -25.751 1.00 60.69 111 GLU A N 1
ATOM 877 C CA . GLU A 1 111 ? 15.802 8.894 -24.297 1.00 60.69 111 GLU A CA 1
ATOM 878 C C . GLU A 1 111 ? 14.375 8.846 -23.738 1.00 60.69 111 GLU A C 1
ATOM 880 O O . GLU A 1 111 ? 13.493 9.580 -24.222 1.00 60.69 111 GLU A O 1
ATOM 885 N N . PRO A 1 112 ? 14.128 7.992 -22.727 1.00 62.09 112 PRO A N 1
ATOM 886 C CA . PRO A 1 112 ? 12.871 7.991 -22.011 1.00 62.09 112 PRO A CA 1
ATOM 887 C C . PRO A 1 112 ? 12.734 9.331 -21.281 1.00 62.09 112 PRO A C 1
ATOM 889 O O . PRO A 1 112 ? 13.598 9.721 -20.497 1.00 62.09 112 PRO A O 1
ATOM 892 N N . PRO A 1 113 ? 11.655 10.079 -21.531 1.00 62.56 113 PRO A N 1
ATOM 893 C CA . PRO A 1 113 ? 11.463 11.340 -20.840 1.00 62.56 113 PRO A CA 1
ATOM 894 C C . PRO A 1 113 ? 11.259 11.116 -19.334 1.00 62.56 113 PRO A C 1
ATOM 896 O O . PRO A 1 113 ? 10.676 10.105 -18.944 1.00 62.56 113 PRO A O 1
ATOM 899 N N . ASP A 1 114 ? 11.623 12.093 -18.492 1.00 63.72 114 ASP A N 1
ATOM 900 C CA . ASP A 1 114 ? 11.302 12.078 -17.051 1.00 63.72 114 ASP A CA 1
ATOM 901 C C . ASP A 1 114 ? 9.799 12.336 -16.803 1.00 63.72 114 ASP A C 1
ATOM 903 O O . ASP A 1 114 ? 9.358 13.348 -16.258 1.00 63.72 114 ASP A O 1
ATOM 907 N N . ARG A 1 115 ? 8.964 11.427 -17.308 1.00 60.94 115 ARG A N 1
ATOM 908 C CA . ARG A 1 115 ? 7.505 11.427 -17.198 1.00 60.94 115 ARG A CA 1
ATOM 909 C C . ARG A 1 115 ? 6.999 9.987 -17.135 1.00 60.94 115 ARG A C 1
ATOM 911 O O . ARG A 1 115 ? 7.703 9.045 -17.484 1.00 60.94 115 ARG A O 1
ATOM 918 N N . THR A 1 116 ? 5.751 9.826 -16.717 1.00 58.81 116 THR A N 1
ATOM 919 C CA . THR A 1 116 ? 5.089 8.520 -16.714 1.00 58.81 116 THR A CA 1
ATOM 920 C C . THR A 1 116 ? 4.782 8.087 -18.146 1.00 58.81 116 THR A C 1
ATOM 922 O O . THR A 1 116 ? 4.112 8.807 -18.890 1.00 58.81 116 THR A O 1
ATOM 925 N N . LEU A 1 117 ? 5.269 6.908 -18.518 1.00 63.53 117 LEU A N 1
ATOM 926 C CA . LEU A 1 117 ? 4.904 6.208 -19.745 1.00 63.53 117 LEU A CA 1
ATOM 927 C C . LEU A 1 117 ? 3.888 5.128 -19.382 1.00 63.53 117 LEU A C 1
ATOM 929 O O . LEU A 1 117 ? 4.050 4.461 -18.361 1.00 63.53 117 LEU A O 1
ATOM 933 N N . MET A 1 118 ? 2.846 4.967 -20.195 1.00 62.38 118 MET A N 1
ATOM 934 C CA . MET A 1 118 ? 1.849 3.924 -19.966 1.00 62.38 118 MET A CA 1
ATOM 935 C C . MET A 1 118 ? 2.129 2.760 -20.902 1.00 62.38 118 MET A C 1
ATOM 937 O O . MET A 1 118 ? 2.160 2.913 -22.125 1.00 62.38 118 MET A O 1
ATOM 941 N N . PHE A 1 119 ? 2.390 1.607 -20.300 1.00 64.00 119 PHE A N 1
ATOM 942 C CA . PHE A 1 119 ? 2.535 0.353 -21.010 1.00 64.00 119 PHE A CA 1
ATOM 943 C C . PHE A 1 119 ? 1.217 -0.405 -20.925 1.00 64.00 119 PHE A C 1
ATOM 945 O O . PHE A 1 119 ? 0.792 -0.773 -19.833 1.00 64.00 119 PHE A O 1
ATOM 952 N N . GLN A 1 120 ? 0.590 -0.642 -22.076 1.00 60.06 120 GLN A N 1
ATOM 953 C CA . GLN A 1 120 ? -0.616 -1.455 -22.163 1.00 60.06 120 GLN A CA 1
ATOM 954 C C . GLN A 1 120 ? -0.256 -2.790 -22.822 1.00 60.06 120 GLN A C 1
ATOM 956 O O . GLN A 1 120 ? -0.113 -2.843 -24.046 1.00 60.06 120 GLN A O 1
ATOM 961 N N . PRO A 1 121 ? -0.033 -3.858 -22.041 1.00 58.69 121 PRO A N 1
ATOM 962 C CA . PRO A 1 121 ? 0.180 -5.181 -22.608 1.00 58.69 121 PRO A CA 1
ATOM 963 C C . PRO A 1 121 ? -1.091 -5.683 -23.301 1.00 58.69 121 PRO A C 1
ATOM 965 O O . PRO A 1 121 ? -2.200 -5.528 -22.794 1.00 58.69 121 PRO A O 1
ATOM 968 N N . GLU A 1 122 ? -0.919 -6.333 -24.450 1.00 58.12 122 GLU A 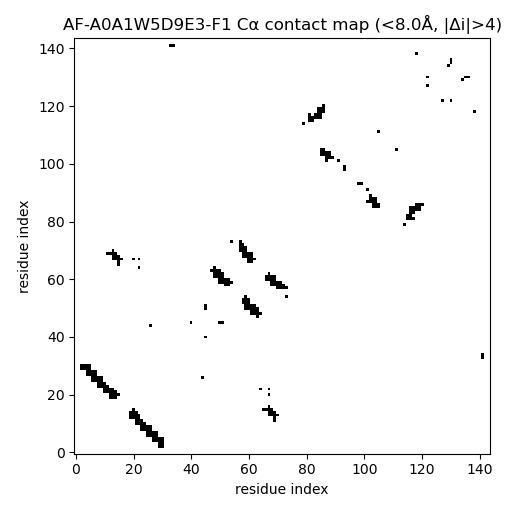N 1
ATOM 969 C CA . GLU A 1 122 ? -1.977 -7.146 -25.044 1.00 58.12 122 GLU A CA 1
ATOM 970 C C . GLU A 1 122 ? -2.070 -8.469 -24.277 1.00 58.12 122 GLU A C 1
ATOM 972 O O . GLU A 1 122 ? -1.124 -9.265 -24.256 1.00 58.12 122 GLU A O 1
ATOM 977 N N . TYR A 1 123 ? -3.208 -8.699 -23.625 1.00 56.88 123 TYR A N 1
ATOM 978 C CA . TYR A 1 123 ? -3.510 -9.966 -22.969 1.00 56.88 123 TYR A CA 1
ATOM 979 C C . TYR A 1 123 ? -4.288 -10.878 -23.919 1.00 56.88 123 TYR A C 1
ATOM 981 O O . TYR A 1 123 ? -5.151 -10.429 -24.668 1.00 56.88 123 TYR A O 1
ATOM 989 N N . HIS A 1 124 ? -4.011 -12.179 -23.859 1.00 50.88 124 HIS A N 1
ATOM 990 C CA . HIS A 1 124 ? -4.806 -13.195 -24.544 1.00 50.88 124 HIS A CA 1
ATOM 991 C C . HIS A 1 124 ? -5.337 -14.203 -23.528 1.00 50.88 124 HIS A C 1
ATOM 993 O O . HIS A 1 124 ? -4.582 -14.669 -22.675 1.00 50.88 124 HIS A O 1
ATOM 999 N N . SER A 1 125 ? -6.597 -14.620 -23.689 1.00 58.50 125 SER A N 1
ATOM 1000 C CA . SER A 1 125 ? -7.264 -15.675 -22.906 1.00 58.50 125 SER A CA 1
ATOM 1001 C C . SER A 1 125 ? -7.443 -15.343 -21.411 1.00 58.50 125 SER A C 1
ATOM 1003 O O . SER A 1 125 ? -7.809 -14.221 -21.085 1.00 58.50 125 SER A O 1
ATOM 1005 N N . ALA A 1 126 ? -7.241 -16.296 -20.494 1.00 49.16 126 ALA A N 1
ATOM 1006 C CA . ALA A 1 126 ? -7.623 -16.200 -19.076 1.00 49.16 126 ALA A CA 1
ATOM 1007 C C . ALA A 1 126 ? -7.029 -14.989 -18.320 1.00 49.16 126 ALA A C 1
ATOM 1009 O O . ALA A 1 126 ? -7.613 -14.517 -17.350 1.00 49.16 126 ALA A O 1
ATOM 1010 N N . THR A 1 127 ? -5.902 -14.441 -18.779 1.00 47.56 127 THR A N 1
ATOM 1011 C CA . THR A 1 127 ? -5.281 -13.226 -18.224 1.00 47.56 127 THR A CA 1
ATOM 1012 C C . THR A 1 127 ? -6.003 -11.931 -18.597 1.00 47.56 127 THR A C 1
ATOM 1014 O O . THR A 1 127 ? -5.803 -10.926 -17.924 1.00 47.56 127 THR A O 1
ATOM 1017 N N . GLN A 1 128 ? -6.864 -11.942 -19.618 1.00 47.34 128 GLN A N 1
ATOM 1018 C CA . GLN A 1 128 ? -7.701 -10.798 -19.983 1.00 47.34 128 GLN A CA 1
ATOM 1019 C C . GLN A 1 128 ? -8.749 -10.503 -18.896 1.00 47.34 128 GLN A C 1
ATOM 1021 O O . GLN A 1 128 ? -8.946 -9.349 -18.538 1.00 47.34 128 GLN A O 1
ATOM 1026 N N . GLN A 1 129 ? -9.316 -11.543 -18.271 1.00 45.25 129 GLN A N 1
ATOM 1027 C CA . GLN A 1 129 ? -10.250 -11.393 -17.145 1.00 45.25 129 GLN A CA 1
ATOM 1028 C C . GLN A 1 129 ? -9.587 -10.799 -15.892 1.00 45.25 129 GLN A C 1
ATOM 1030 O O . GLN A 1 129 ? -10.243 -10.111 -15.117 1.00 45.25 129 GLN A O 1
ATOM 1035 N N . LEU A 1 130 ? -8.284 -11.034 -15.699 1.00 42.16 130 LEU A N 1
ATOM 1036 C CA . LEU A 1 130 ? -7.515 -10.444 -14.596 1.00 42.16 130 LEU A CA 1
ATOM 1037 C C . LEU A 1 130 ? -7.184 -8.964 -14.835 1.00 42.16 130 LEU A C 1
ATOM 1039 O O . LEU A 1 130 ? -7.011 -8.234 -13.868 1.00 42.16 130 LEU A O 1
ATOM 1043 N N . ALA A 1 131 ? -7.111 -8.536 -16.099 1.00 43.94 131 ALA A N 1
ATOM 1044 C CA . ALA A 1 131 ? -6.868 -7.148 -16.494 1.00 43.94 131 ALA A CA 1
ATOM 1045 C C . ALA A 1 131 ? -8.151 -6.297 -16.581 1.00 43.94 131 ALA A C 1
ATOM 1047 O O . ALA A 1 131 ? -8.071 -5.074 -16.526 1.00 43.94 131 ALA A O 1
ATOM 1048 N N . GLU A 1 132 ? -9.317 -6.933 -16.744 1.00 43.81 132 GLU A N 1
ATOM 1049 C CA . GLU A 1 132 ? -10.639 -6.285 -16.746 1.00 43.81 132 GLU A CA 1
ATOM 1050 C C . GLU A 1 132 ? -11.224 -6.104 -15.329 1.00 43.81 132 GL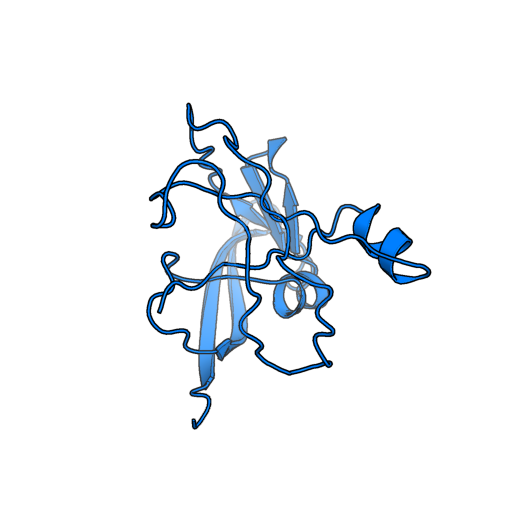U A C 1
ATOM 1052 O O . GLU A 1 132 ? -12.127 -5.291 -15.140 1.00 43.81 132 GLU A O 1
ATOM 1057 N N . GLY A 1 133 ? -10.701 -6.818 -14.324 1.00 36.00 133 GLY A N 1
ATOM 1058 C CA . GLY A 1 133 ? -10.896 -6.477 -12.911 1.00 36.00 133 GLY A CA 1
ATOM 1059 C C . GLY A 1 133 ? -9.928 -5.373 -12.479 1.00 36.00 133 GLY A C 1
ATOM 1060 O O . GLY A 1 133 ? -8.882 -5.207 -13.097 1.00 36.00 133 GLY A O 1
ATOM 1061 N N . ASP A 1 134 ? -10.236 -4.648 -11.400 1.00 30.77 134 ASP A N 1
ATOM 1062 C CA . ASP A 1 134 ? -9.482 -3.495 -10.853 1.00 30.77 134 ASP A CA 1
ATOM 1063 C C . ASP A 1 134 ? -7.982 -3.744 -10.502 1.00 30.77 134 ASP A C 1
ATOM 1065 O O . ASP A 1 134 ? -7.341 -2.932 -9.832 1.00 30.77 134 ASP A O 1
ATOM 1069 N N . GLY A 1 135 ? -7.386 -4.863 -10.924 1.00 30.53 135 GLY A N 1
ATOM 1070 C CA . GLY A 1 135 ? -5.978 -5.207 -10.770 1.00 30.53 135 GLY A CA 1
ATOM 1071 C C . GLY A 1 135 ? -5.152 -4.881 -12.016 1.00 30.53 135 GLY A C 1
ATOM 1072 O O . GLY A 1 135 ? -4.995 -5.706 -12.912 1.00 30.53 135 GLY A O 1
ATOM 1073 N N . ALA A 1 136 ? -4.528 -3.705 -12.043 1.00 31.64 136 ALA A N 1
ATOM 1074 C CA . ALA A 1 136 ? -3.471 -3.415 -13.009 1.00 31.64 136 ALA A CA 1
ATOM 1075 C C . ALA A 1 136 ? -2.133 -4.015 -12.540 1.00 31.64 136 ALA A C 1
ATOM 1077 O O . ALA A 1 136 ? -1.660 -3.719 -11.442 1.00 31.64 136 ALA A O 1
ATOM 1078 N N . ILE A 1 137 ? -1.475 -4.806 -13.395 1.00 38.25 137 ILE A N 1
ATOM 1079 C CA . ILE A 1 137 ? -0.059 -5.159 -13.218 1.00 38.25 137 ILE A CA 1
ATOM 1080 C C . ILE A 1 137 ? 0.769 -3.942 -13.648 1.00 38.25 137 ILE A C 1
ATOM 1082 O O . ILE A 1 137 ? 0.913 -3.664 -14.839 1.00 38.25 137 ILE A O 1
ATOM 1086 N N . TYR A 1 138 ? 1.304 -3.201 -12.677 1.00 35.78 138 TYR A N 1
ATOM 1087 C CA . TYR A 1 138 ? 2.228 -2.095 -12.925 1.00 35.78 138 TYR A CA 1
ATOM 1088 C C . TYR A 1 138 ? 3.625 -2.639 -13.249 1.00 35.78 138 TYR A C 1
ATOM 1090 O O . TYR A 1 138 ? 4.330 -3.138 -12.378 1.00 35.78 138 TYR A O 1
ATOM 1098 N N . ALA A 1 139 ? 4.059 -2.510 -14.502 1.00 36.41 139 ALA A N 1
ATOM 1099 C CA . ALA A 1 139 ? 5.458 -2.704 -14.868 1.00 36.41 139 ALA A CA 1
ATOM 1100 C C . ALA A 1 139 ? 6.190 -1.355 -14.777 1.00 36.41 139 ALA A C 1
ATOM 1102 O O . ALA A 1 139 ? 6.021 -0.490 -15.637 1.00 36.41 139 ALA A O 1
ATOM 1103 N N . HIS A 1 140 ? 7.011 -1.155 -13.744 1.00 36.38 140 HIS A N 1
ATOM 1104 C CA . HIS A 1 140 ? 7.965 -0.047 -13.746 1.00 36.38 140 HIS A CA 1
ATOM 1105 C C . HIS A 1 140 ? 9.067 -0.322 -14.777 1.00 36.38 140 HIS A C 1
ATOM 1107 O O . HIS A 1 140 ? 9.767 -1.332 -14.707 1.00 36.38 140 HIS A O 1
ATOM 1113 N N . VAL A 1 141 ? 9.255 0.608 -15.718 1.00 33.16 141 VAL A N 1
ATOM 1114 C CA . VAL A 1 141 ? 10.496 0.700 -16.494 1.00 33.16 141 VAL A CA 1
ATOM 1115 C C . VAL A 1 141 ? 11.581 1.168 -15.526 1.00 33.16 141 VAL A C 1
ATOM 1117 O O . VAL A 1 141 ? 11.579 2.321 -15.098 1.00 33.16 141 VAL A O 1
ATOM 1120 N N . VAL A 1 142 ? 12.468 0.256 -15.131 1.00 33.47 142 VAL A N 1
ATOM 1121 C CA . VAL A 1 142 ? 13.715 0.607 -14.444 1.00 33.47 142 VAL A CA 1
ATOM 1122 C C . VAL A 1 142 ? 14.713 0.967 -15.533 1.00 33.47 142 VAL A C 1
ATOM 1124 O O . VAL A 1 142 ? 15.154 0.089 -16.279 1.00 33.47 142 VAL A O 1
ATOM 1127 N N . ASP A 1 143 ? 15.013 2.256 -15.662 1.00 32.72 143 ASP A N 1
ATOM 1128 C CA . ASP A 1 143 ? 16.124 2.688 -16.502 1.00 32.72 143 ASP A CA 1
ATOM 1129 C C . ASP A 1 143 ? 17.437 2.268 -15.824 1.00 32.72 143 ASP A C 1
ATOM 1131 O O . ASP A 1 143 ? 17.558 2.354 -14.597 1.00 32.72 143 ASP A O 1
ATOM 1135 N N . SER A 1 144 ? 18.344 1.682 -16.610 1.00 33.41 144 SER A N 1
ATOM 1136 C CA . SER A 1 144 ? 19.604 1.091 -16.123 1.00 33.41 144 SER A CA 1
ATOM 1137 C C . SER A 1 144 ? 20.684 2.150 -15.987 1.00 33.41 144 SER A C 1
ATOM 1139 O O . SER A 1 144 ? 20.827 2.925 -16.952 1.00 33.41 144 SER A O 1
#